Protein AF-A0A7Z9VIW7-F1 (afdb_monomer)

Foldseek 3Di:
DVLLVQLVVLLVVLVVLLVVLWDWDQAPVPRDTDRGPALCVCVVSVHPPSSVSSVVSNVSSVVSNVVSVVSNVVVCVVCVVVVVVVCVVVVVD

Radius of gyration: 19.93 Å; Cα contacts (8 Å, |Δi|>4): 106; chains: 1; bounding box: 44×16×55 Å

pLDDT: mean 86.41, std 6.39, range [56.91, 95.06]

Mean predicted aligned error: 7.25 Å

Sequence (93 aa):
MIGATLGISLIIFGLAFWNSATEDYTSHLNDKTYEITSCQQYMDLGSIADRDDCLQKRKSGGIFISLGIFALWGTIYTNKDYLTDIMERNNLL

Secondary structure (DSSP, 8-state):
-HHHHHHHHHHHHHHHHHHTT---EE-TTTS-EE---STTHHHHTT-HHHHHHHHHHHHHHHHHHHHHHHHHHHHHHHTHHHHHHHHHHTT--

Solvent-accessible surface area (backbone atoms only — not comparable to full-atom values): 4860 Å² total; per-residue (Å²): 112,70,45,47,56,52,10,52,51,29,29,54,53,9,49,52,36,39,58,71,32,47,57,78,42,69,29,90,84,73,76,47,74,42,85,42,88,50,48,66,55,31,53,83,56,71,33,64,67,62,19,51,51,16,50,49,31,33,52,52,9,50,50,31,30,51,53,9,51,52,35,33,50,51,41,49,63,78,40,41,68,64,52,48,58,50,31,54,77,65,70,75,107

Structure (mmCIF, N/CA/C/O backbone):
data_AF-A0A7Z9VIW7-F1
#
_entry.id   AF-A0A7Z9VIW7-F1
#
loop_
_atom_site.group_PDB
_atom_site.id
_atom_site.type_symbol
_atom_site.label_atom_id
_atom_site.label_alt_id
_atom_site.label_comp_id
_atom_site.label_asym_id
_atom_site.label_entity_id
_atom_site.label_seq_id
_atom_site.pdbx_PDB_ins_code
_atom_site.Cartn_x
_atom_site.Cartn_y
_atom_site.Cartn_z
_atom_site.occupancy
_atom_site.B_iso_or_equiv
_atom_site.auth_seq_id
_atom_site.auth_comp_id
_atom_site.auth_asym_id
_atom_site.auth_atom_id
_atom_site.pdbx_PDB_model_num
ATOM 1 N N . MET A 1 1 ? -17.695 -9.194 11.954 1.00 56.91 1 MET A N 1
ATOM 2 C CA . MET A 1 1 ? -16.558 -10.008 11.452 1.00 56.91 1 MET A CA 1
ATOM 3 C C . MET A 1 1 ? -16.288 -9.849 9.955 1.00 56.91 1 MET A C 1
ATOM 5 O O . MET A 1 1 ? -15.126 -9.714 9.605 1.00 56.91 1 MET A O 1
ATOM 9 N N . ILE A 1 2 ? -17.308 -9.798 9.083 1.00 71.94 2 ILE A N 1
ATOM 10 C CA . ILE A 1 2 ? -17.132 -9.715 7.613 1.00 71.94 2 ILE A CA 1
ATOM 11 C C . ILE A 1 2 ? -16.256 -8.523 7.172 1.00 71.94 2 ILE A C 1
ATOM 13 O O . ILE A 1 2 ? -15.383 -8.687 6.326 1.00 71.94 2 ILE A O 1
ATOM 17 N N . GLY A 1 3 ? -16.427 -7.344 7.783 1.00 75.88 3 GLY A N 1
ATOM 18 C CA . GLY A 1 3 ? -15.651 -6.149 7.425 1.00 75.88 3 GLY A CA 1
ATOM 19 C C . GLY A 1 3 ? -14.156 -6.226 7.766 1.00 75.88 3 GLY A C 1
ATOM 20 O O . 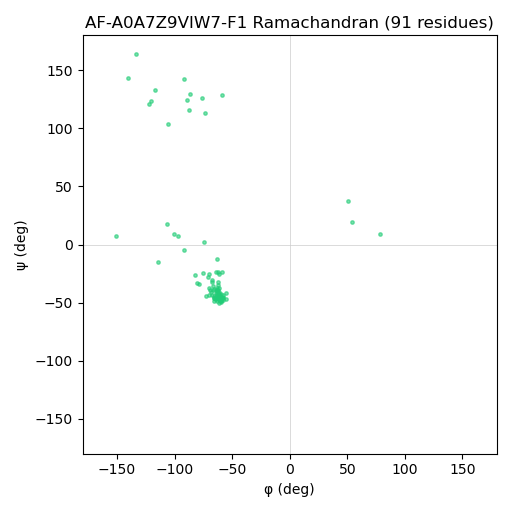GLY A 1 3 ? -13.333 -5.698 7.021 1.00 75.88 3 GLY A O 1
ATOM 21 N N . ALA A 1 4 ? -13.784 -6.954 8.825 1.00 82.56 4 ALA A N 1
ATOM 22 C CA . ALA A 1 4 ? -12.381 -7.140 9.192 1.00 82.56 4 ALA A CA 1
ATOM 23 C C . ALA A 1 4 ? -11.669 -8.088 8.222 1.00 82.56 4 ALA A C 1
ATOM 25 O O . ALA A 1 4 ? -10.579 -7.784 7.74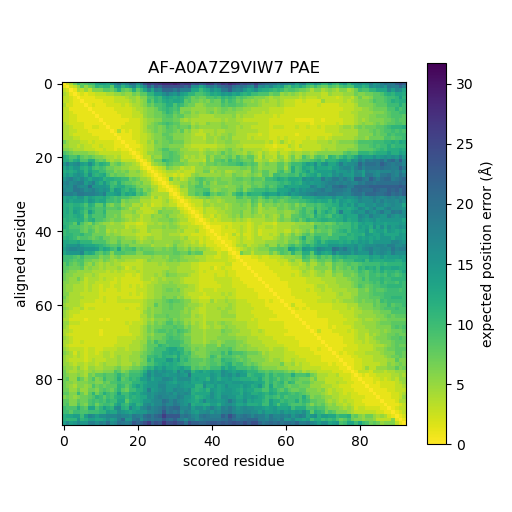4 1.00 82.56 4 ALA A O 1
ATOM 26 N N . THR A 1 5 ? -12.317 -9.204 7.876 1.00 87.75 5 THR A N 1
ATOM 27 C CA . THR A 1 5 ? -11.801 -10.143 6.874 1.00 87.75 5 THR A CA 1
ATOM 28 C C . THR A 1 5 ? -11.640 -9.459 5.519 1.00 87.75 5 THR A C 1
ATOM 30 O O . THR A 1 5 ? -10.567 -9.539 4.933 1.00 87.75 5 THR A O 1
ATOM 33 N N . LEU A 1 6 ? -12.656 -8.714 5.064 1.00 88.69 6 LEU A N 1
ATOM 34 C CA . LEU A 1 6 ? -12.594 -7.947 3.818 1.00 88.69 6 LEU A CA 1
ATOM 35 C C . LEU A 1 6 ? -11.433 -6.940 3.827 1.00 88.69 6 LEU A C 1
ATOM 37 O O . LEU A 1 6 ? -10.660 -6.884 2.874 1.00 88.69 6 LEU A O 1
ATOM 41 N N . GLY A 1 7 ? -11.292 -6.167 4.905 1.00 90.50 7 GLY A N 1
ATOM 42 C CA . GLY A 1 7 ? -10.235 -5.167 5.024 1.00 90.50 7 GLY A CA 1
ATOM 43 C C . GLY A 1 7 ? -8.830 -5.772 4.982 1.00 90.50 7 GLY A C 1
ATOM 44 O O . GLY A 1 7 ? -7.975 -5.282 4.247 1.00 90.50 7 GLY A O 1
ATOM 45 N N . ILE A 1 8 ? -8.608 -6.886 5.688 1.00 92.00 8 ILE A N 1
ATOM 46 C CA . ILE A 1 8 ? -7.333 -7.619 5.651 1.00 92.00 8 ILE A CA 1
ATOM 47 C C . ILE A 1 8 ? -7.069 -8.183 4.249 1.00 92.00 8 ILE A C 1
ATOM 49 O O . ILE A 1 8 ? -5.965 -8.025 3.730 1.00 92.00 8 ILE A O 1
ATOM 53 N N . SER A 1 9 ? -8.068 -8.793 3.603 1.00 92.75 9 SER A N 1
ATOM 54 C CA . SER A 1 9 ? -7.925 -9.327 2.243 1.00 92.75 9 SER A CA 1
ATOM 55 C C . SER A 1 9 ? -7.555 -8.243 1.228 1.00 92.75 9 SER A C 1
ATOM 57 O O . SER A 1 9 ? -6.672 -8.465 0.404 1.00 92.75 9 SER A O 1
ATOM 59 N N . LEU A 1 10 ? -8.176 -7.061 1.313 1.00 91.94 10 LEU A N 1
ATOM 60 C CA . LEU A 1 10 ? -7.860 -5.917 0.452 1.00 91.94 10 LEU A CA 1
ATOM 61 C C . LEU A 1 10 ? -6.427 -5.413 0.661 1.00 91.94 10 LEU A C 1
ATOM 63 O O . LEU A 1 10 ? -5.747 -5.100 -0.313 1.00 91.94 10 LEU A O 1
ATOM 67 N N . ILE A 1 11 ? -5.944 -5.385 1.907 1.00 94.06 11 ILE A N 1
ATOM 68 C CA . ILE A 1 11 ? -4.557 -5.002 2.208 1.00 94.06 11 ILE A CA 1
ATOM 69 C C . ILE A 1 11 ? -3.577 -6.023 1.634 1.00 94.06 11 ILE A C 1
ATOM 71 O O . ILE A 1 11 ? -2.633 -5.629 0.957 1.00 94.06 11 ILE A O 1
ATOM 75 N N . ILE A 1 12 ? -3.800 -7.322 1.862 1.00 93.25 12 ILE A N 1
ATOM 76 C CA . ILE A 1 12 ? -2.921 -8.382 1.342 1.00 93.25 12 ILE A CA 1
ATOM 77 C C . ILE A 1 12 ? -2.867 -8.325 -0.186 1.00 93.25 12 ILE A C 1
ATOM 79 O O . ILE A 1 12 ? -1.786 -8.357 -0.771 1.00 93.25 12 ILE A O 1
ATOM 83 N N . PHE A 1 13 ? -4.025 -8.187 -0.832 1.00 92.31 13 PHE A N 1
ATOM 84 C CA . PHE A 1 13 ? -4.103 -8.063 -2.282 1.00 92.31 13 PHE A CA 1
ATOM 85 C C . PHE A 1 13 ? -3.379 -6.805 -2.777 1.00 92.31 13 PHE A C 1
ATOM 87 O O . PHE A 1 13 ? -2.566 -6.878 -3.692 1.00 92.31 13 PHE A O 1
ATOM 94 N N . GLY A 1 14 ? -3.597 -5.658 -2.133 1.00 91.00 14 GLY A N 1
ATOM 95 C CA . GLY A 1 14 ? -2.916 -4.418 -2.491 1.00 91.00 14 GLY A CA 1
ATOM 96 C C . GLY A 1 14 ? -1.397 -4.476 -2.303 1.00 91.00 14 GLY A C 1
ATOM 97 O O . GLY A 1 14 ? -0.665 -3.964 -3.148 1.00 91.00 14 GLY A O 1
ATOM 98 N N . LEU A 1 15 ? -0.912 -5.153 -1.258 1.00 91.62 15 LEU A N 1
ATOM 99 C CA . LEU A 1 15 ? 0.517 -5.389 -1.032 1.00 91.62 15 LEU A CA 1
ATOM 100 C C . LEU A 1 15 ? 1.134 -6.284 -2.108 1.00 91.62 15 LEU A C 1
ATOM 102 O O . LEU A 1 15 ? 2.251 -6.012 -2.539 1.00 91.62 15 LEU A O 1
ATOM 106 N N . ALA A 1 16 ? 0.416 -7.309 -2.575 1.00 90.38 16 ALA A N 1
ATOM 107 C CA . ALA A 1 16 ? 0.891 -8.154 -3.668 1.00 90.38 16 ALA A CA 1
ATOM 108 C C . ALA A 1 16 ? 1.141 -7.328 -4.941 1.00 90.38 16 ALA A C 1
ATOM 110 O O . ALA A 1 16 ? 2.229 -7.402 -5.503 1.00 90.38 16 ALA A O 1
ATOM 111 N N . PHE A 1 17 ? 0.190 -6.468 -5.326 1.00 86.81 17 PHE A N 1
ATOM 112 C CA . PHE A 1 17 ? 0.338 -5.558 -6.473 1.00 86.81 17 PHE A CA 1
ATOM 113 C C . PHE A 1 17 ? 1.407 -4.480 -6.264 1.00 86.81 17 PHE A C 1
ATOM 115 O O . PHE A 1 17 ? 2.084 -4.078 -7.208 1.00 86.81 17 PHE A O 1
ATOM 122 N N . TRP A 1 18 ? 1.551 -3.980 -5.035 1.00 88.69 18 TRP A N 1
ATOM 123 C CA . TRP A 1 18 ? 2.559 -2.972 -4.711 1.00 88.69 18 TRP A CA 1
ATOM 124 C C . TRP A 1 18 ? 3.979 -3.535 -4.796 1.00 88.69 18 TRP A C 1
ATOM 126 O O . TRP A 1 18 ? 4.874 -2.864 -5.312 1.00 88.69 18 TRP A O 1
ATOM 136 N N . ASN A 1 19 ? 4.177 -4.762 -4.308 1.00 86.88 19 ASN A N 1
ATOM 137 C CA . ASN A 1 19 ? 5.476 -5.428 -4.288 1.00 86.88 19 ASN A CA 1
ATOM 138 C C . ASN A 1 19 ? 5.850 -6.012 -5.653 1.00 86.88 19 ASN A C 1
ATOM 140 O O . ASN A 1 19 ? 7.014 -5.954 -6.022 1.00 86.88 19 ASN A O 1
ATOM 144 N N . SER A 1 20 ? 4.879 -6.490 -6.438 1.00 84.12 20 SER A N 1
ATOM 145 C CA . SER A 1 20 ? 5.116 -6.960 -7.812 1.00 84.12 20 SER A CA 1
ATOM 146 C C . SER A 1 20 ? 5.340 -5.824 -8.820 1.00 84.12 20 SER A C 1
ATOM 148 O O . SER A 1 20 ? 5.399 -6.057 -10.024 1.00 84.12 20 SER A O 1
ATOM 150 N N . ALA A 1 21 ? 5.353 -4.565 -8.375 1.00 79.50 21 ALA A N 1
ATOM 151 C CA . ALA A 1 21 ? 5.591 -3.426 -9.256 1.00 79.50 21 ALA A CA 1
ATOM 152 C C . ALA A 1 21 ? 7.070 -3.289 -9.645 1.00 79.50 21 ALA A C 1
ATOM 154 O O . ALA A 1 21 ? 7.388 -2.685 -10.666 1.00 79.50 21 ALA A O 1
ATOM 155 N N . THR A 1 22 ? 7.971 -3.820 -8.825 1.00 79.38 22 THR A N 1
ATOM 156 C CA . THR A 1 22 ? 9.416 -3.735 -9.018 1.00 79.38 22 THR A CA 1
ATOM 157 C C . THR A 1 22 ? 9.988 -5.142 -9.091 1.00 79.38 22 THR A C 1
ATOM 159 O O . THR A 1 22 ? 9.822 -5.911 -8.148 1.00 79.38 22 THR A O 1
ATOM 162 N N . GLU A 1 23 ? 10.631 -5.468 -10.207 1.00 76.12 23 GLU A N 1
ATOM 163 C CA . GLU A 1 23 ? 11.228 -6.776 -10.489 1.00 76.12 23 GLU A CA 1
ATOM 164 C C . GLU A 1 23 ? 12.644 -6.570 -11.046 1.00 76.12 23 GLU A C 1
ATOM 166 O O . GLU A 1 23 ? 13.000 -5.460 -11.455 1.00 76.12 23 GLU A O 1
ATOM 171 N N . ASP A 1 24 ? 13.461 -7.623 -11.046 1.00 79.62 24 ASP A N 1
ATOM 172 C CA . ASP A 1 24 ? 14.785 -7.582 -11.669 1.00 79.62 24 ASP A CA 1
ATOM 173 C C . ASP A 1 24 ? 14.659 -7.232 -13.156 1.00 79.62 24 ASP A C 1
ATOM 175 O O . ASP A 1 24 ? 13.909 -7.864 -13.900 1.00 79.62 24 ASP A O 1
ATOM 179 N N . TYR A 1 25 ? 15.421 -6.233 -13.602 1.00 76.38 25 TYR A N 1
ATOM 180 C CA . TYR A 1 25 ? 15.353 -5.730 -14.970 1.00 76.38 25 TYR A CA 1
ATOM 181 C C . TYR A 1 25 ? 16.701 -5.867 -15.673 1.00 76.38 25 TYR A C 1
ATOM 183 O O . TYR A 1 25 ? 17.717 -5.330 -15.224 1.00 76.38 25 TYR A O 1
ATOM 191 N N . THR A 1 26 ? 16.712 -6.565 -16.808 1.00 79.31 26 THR A N 1
ATOM 192 C CA . THR A 1 26 ? 17.882 -6.645 -17.689 1.00 79.31 26 THR A CA 1
ATOM 193 C C . THR A 1 26 ? 17.863 -5.479 -18.667 1.00 79.31 26 THR A C 1
ATOM 195 O O . THR A 1 26 ? 16.974 -5.362 -19.505 1.00 79.31 26 THR A O 1
ATOM 198 N N . SER A 1 27 ? 18.860 -4.603 -18.565 1.00 75.81 27 SER A N 1
ATOM 199 C CA . SER A 1 27 ? 18.922 -3.405 -19.395 1.00 75.81 27 SER A CA 1
ATOM 200 C C . SER A 1 27 ? 19.360 -3.711 -20.820 1.00 75.81 27 SER A C 1
ATOM 202 O O . SER A 1 27 ? 20.461 -4.204 -21.042 1.00 75.81 27 SER A O 1
ATOM 204 N N . HIS A 1 28 ? 18.561 -3.284 -21.798 1.00 75.06 28 HIS A N 1
ATOM 205 C CA . HIS A 1 28 ? 18.926 -3.324 -23.218 1.00 75.06 28 HIS A CA 1
ATOM 206 C C . HIS A 1 28 ? 20.136 -2.443 -23.578 1.00 75.06 28 HIS A C 1
ATOM 208 O O . HIS A 1 28 ? 20.667 -2.548 -24.680 1.00 75.06 28 HIS A O 1
ATOM 214 N N . LEU A 1 29 ? 20.566 -1.550 -22.679 1.00 74.69 29 LEU A N 1
ATOM 215 C CA . LEU A 1 29 ? 21.698 -0.651 -22.917 1.00 74.69 29 LEU A CA 1
ATOM 216 C C . LE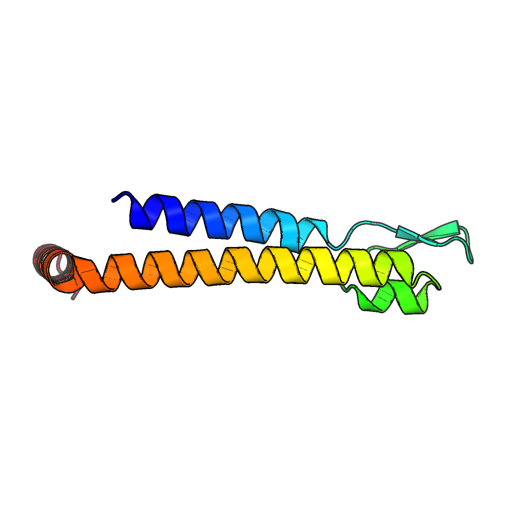U A 1 29 ? 23.052 -1.321 -22.659 1.00 74.69 29 LEU A C 1
ATOM 218 O O . LEU A 1 29 ? 24.063 -0.866 -23.192 1.00 74.69 29 LEU A O 1
ATOM 222 N N . ASN A 1 30 ? 23.105 -2.345 -21.801 1.00 80.56 30 ASN A N 1
ATOM 223 C CA . ASN A 1 30 ? 24.369 -2.965 -21.396 1.00 80.56 30 ASN A CA 1
ATOM 224 C C . ASN A 1 30 ? 24.285 -4.455 -21.018 1.00 80.56 30 ASN A C 1
ATOM 226 O O . ASN A 1 30 ? 25.273 -4.984 -20.506 1.00 80.56 30 ASN A O 1
ATOM 230 N N . ASP A 1 31 ? 23.132 -5.097 -21.224 1.00 79.12 31 ASP A N 1
ATOM 231 C CA . ASP A 1 31 ? 22.830 -6.498 -20.899 1.00 79.12 31 ASP A CA 1
ATOM 232 C C . ASP A 1 31 ? 23.093 -6.895 -19.434 1.00 79.12 31 ASP A C 1
ATOM 234 O O . ASP A 1 31 ? 23.217 -8.076 -19.103 1.00 79.12 31 ASP A O 1
ATOM 238 N N . LYS A 1 32 ? 23.168 -5.920 -18.518 1.00 83.31 32 LYS A N 1
ATOM 239 C CA . LYS A 1 32 ? 23.281 -6.177 -17.078 1.00 83.31 32 LYS A CA 1
ATOM 240 C C . LYS A 1 32 ? 21.902 -6.223 -16.436 1.00 83.31 32 LYS A C 1
ATOM 242 O O . LYS A 1 32 ? 21.022 -5.427 -16.765 1.00 83.31 32 LYS A O 1
ATOM 247 N N . THR A 1 33 ? 21.753 -7.127 -15.475 1.00 83.50 33 THR A N 1
ATOM 248 C CA . THR A 1 33 ? 20.570 -7.213 -14.616 1.00 83.50 33 THR A CA 1
ATOM 249 C C . THR A 1 33 ? 20.727 -6.283 -13.421 1.00 83.50 33 THR A C 1
ATOM 251 O O . THR A 1 33 ? 21.756 -6.301 -12.742 1.00 83.50 33 THR A O 1
ATOM 254 N N . TYR A 1 34 ? 19.705 -5.469 -13.182 1.00 81.31 34 TYR A N 1
ATOM 255 C CA . TYR A 1 34 ? 19.612 -4.535 -12.070 1.00 81.31 34 TYR A CA 1
ATOM 256 C C . TYR A 1 34 ? 18.443 -4.920 -11.172 1.00 81.31 34 TYR A C 1
ATOM 258 O O . TYR A 1 34 ? 17.335 -5.133 -11.663 1.00 81.31 34 TYR A O 1
ATOM 266 N N . GLU A 1 35 ? 18.682 -4.943 -9.863 1.00 84.50 35 GLU A N 1
ATOM 267 C CA . GLU A 1 35 ? 17.610 -5.028 -8.876 1.00 84.50 35 GLU A CA 1
ATOM 268 C C . GLU A 1 35 ? 16.898 -3.671 -8.817 1.00 84.50 35 GLU A C 1
ATOM 270 O O . GLU A 1 35 ? 17.478 -2.644 -8.432 1.00 84.50 35 GLU A O 1
ATOM 275 N N . ILE A 1 36 ? 15.640 -3.648 -9.250 1.00 84.00 36 ILE A N 1
ATOM 276 C CA . ILE A 1 36 ? 14.828 -2.438 -9.238 1.00 84.00 36 ILE A CA 1
ATOM 277 C C . ILE A 1 36 ? 14.104 -2.354 -7.901 1.00 84.00 36 ILE A C 1
ATOM 279 O O . ILE A 1 36 ? 13.359 -3.245 -7.518 1.00 84.00 36 ILE A O 1
ATOM 283 N N . THR A 1 37 ? 14.291 -1.245 -7.191 1.00 82.62 37 THR A N 1
ATOM 284 C CA . THR A 1 37 ? 13.626 -0.962 -5.905 1.00 82.62 37 THR A CA 1
ATOM 285 C C . THR A 1 37 ? 12.664 0.227 -6.009 1.00 82.62 37 THR A C 1
ATOM 287 O O . THR A 1 37 ? 11.777 0.433 -5.168 1.00 82.62 37 THR A O 1
ATOM 290 N N . SER A 1 38 ? 12.783 1.012 -7.084 1.00 83.62 38 SER A N 1
ATOM 291 C CA . SER A 1 38 ? 11.912 2.144 -7.379 1.00 83.62 38 SER A CA 1
ATOM 292 C C . SER A 1 38 ? 11.579 2.239 -8.866 1.00 83.62 38 SER A C 1
ATOM 294 O O . SER A 1 38 ? 12.436 2.039 -9.721 1.00 83.62 38 SER A O 1
ATOM 296 N N . CYS A 1 39 ? 10.343 2.642 -9.180 1.00 85.62 39 CYS A N 1
ATOM 297 C CA . CYS A 1 39 ? 9.904 2.803 -10.570 1.00 85.62 39 CYS A CA 1
ATOM 298 C C . CYS A 1 39 ? 10.751 3.812 -11.360 1.00 85.62 39 CYS A C 1
ATOM 300 O O . CYS A 1 39 ? 10.787 3.762 -12.581 1.00 85.62 39 CYS A O 1
ATOM 302 N N . GLN A 1 40 ? 11.420 4.752 -10.686 1.00 86.50 40 GLN A N 1
ATOM 303 C CA . GLN A 1 40 ? 12.215 5.775 -11.356 1.00 86.50 40 GLN A CA 1
ATOM 304 C C . GLN A 1 40 ? 13.497 5.214 -11.980 1.00 86.50 40 GLN A C 1
ATOM 306 O O . GLN A 1 40 ? 13.919 5.724 -13.014 1.00 86.50 40 GLN A O 1
ATOM 311 N N . GLN A 1 41 ? 14.045 4.125 -11.428 1.00 84.25 41 GLN A N 1
ATOM 312 C CA . GLN A 1 41 ? 15.238 3.465 -11.970 1.00 84.25 41 GLN A CA 1
ATOM 313 C C . GLN A 1 41 ? 15.022 2.933 -13.393 1.00 84.25 41 GLN A C 1
ATOM 315 O O . GLN A 1 41 ? 15.977 2.861 -14.159 1.00 84.25 41 GLN A O 1
ATOM 320 N N . TYR A 1 42 ? 13.782 2.638 -13.797 1.00 83.62 42 TYR A N 1
ATOM 321 C CA . TYR A 1 42 ? 13.486 2.282 -15.187 1.00 83.62 42 TYR A CA 1
ATOM 322 C C . TYR A 1 42 ? 13.801 3.428 -16.166 1.00 83.62 42 TYR A C 1
ATOM 324 O O . TYR A 1 42 ? 14.266 3.160 -17.272 1.00 83.62 42 TYR A O 1
ATOM 332 N N . MET A 1 43 ? 13.659 4.702 -15.762 1.00 83.19 43 MET A N 1
ATOM 333 C CA . MET A 1 43 ? 14.063 5.836 -16.612 1.00 83.19 43 MET A CA 1
ATOM 334 C C . MET A 1 43 ? 15.576 5.939 -16.766 1.00 83.19 43 MET A C 1
ATOM 336 O O . MET A 1 43 ? 16.051 6.218 -17.864 1.00 83.19 43 MET A O 1
ATOM 340 N N . ASP A 1 44 ? 16.324 5.684 -15.691 1.00 83.00 44 ASP A N 1
ATOM 341 C CA . ASP A 1 44 ? 17.791 5.681 -15.726 1.00 83.00 44 ASP A CA 1
ATOM 342 C C . ASP A 1 44 ? 18.325 4.564 -16.642 1.00 83.00 44 ASP A C 1
ATOM 344 O O . ASP A 1 44 ? 19.421 4.663 -17.191 1.00 83.00 44 ASP A O 1
ATOM 348 N N . LEU A 1 45 ? 17.518 3.519 -16.853 1.00 83.50 45 LEU A N 1
ATOM 349 C CA . LEU A 1 45 ? 17.793 2.384 -17.733 1.00 83.50 45 LEU A CA 1
ATOM 350 C C . LEU A 1 45 ? 17.142 2.522 -19.121 1.00 83.50 45 LEU A C 1
ATOM 352 O O . LEU A 1 45 ? 17.199 1.589 -19.921 1.00 83.50 45 LEU A O 1
ATOM 356 N N . GLY A 1 46 ? 16.549 3.681 -19.426 1.00 80.06 46 GLY A N 1
ATOM 357 C CA . GLY A 1 46 ? 15.986 4.004 -20.738 1.00 80.06 46 GLY A CA 1
ATOM 358 C C . GLY A 1 46 ? 14.612 3.396 -21.038 1.00 80.06 46 GLY A C 1
ATOM 359 O O . GLY A 1 46 ? 14.154 3.507 -22.174 1.00 80.06 46 GLY A O 1
ATOM 360 N N . SER A 1 47 ? 13.935 2.789 -20.057 1.00 82.69 47 SER A N 1
ATOM 361 C CA . SER A 1 47 ? 12.591 2.226 -20.231 1.00 82.69 47 SER A CA 1
ATOM 362 C C . SER A 1 47 ? 11.508 3.085 -19.579 1.00 82.69 47 SER A C 1
ATOM 364 O O . SER A 1 47 ? 11.296 3.083 -18.367 1.00 82.69 47 SER A O 1
ATOM 366 N N . ILE A 1 48 ? 10.778 3.830 -20.411 1.00 85.56 48 ILE A N 1
ATOM 367 C CA . ILE A 1 48 ? 9.626 4.636 -19.974 1.00 85.56 48 ILE A CA 1
ATOM 368 C C . ILE A 1 48 ? 8.373 3.760 -19.815 1.00 85.56 48 ILE A C 1
ATOM 370 O O . ILE A 1 48 ? 7.568 4.001 -18.919 1.00 85.56 48 ILE A O 1
ATOM 374 N N . ALA A 1 49 ? 8.222 2.722 -20.641 1.00 85.62 49 ALA A N 1
ATOM 375 C CA . ALA A 1 49 ? 7.066 1.830 -20.583 1.00 85.62 49 ALA A CA 1
ATOM 376 C C . ALA A 1 49 ? 7.027 1.029 -19.270 1.00 85.62 49 ALA A C 1
ATOM 378 O O . ALA A 1 49 ? 5.996 1.016 -18.599 1.00 85.62 49 ALA A O 1
ATOM 379 N N . ASP A 1 50 ? 8.159 0.451 -18.852 1.00 85.00 50 ASP A N 1
ATOM 380 C CA . ASP A 1 50 ? 8.242 -0.311 -17.593 1.00 85.00 50 ASP A CA 1
ATOM 381 C C . ASP A 1 50 ? 8.080 0.596 -16.367 1.00 85.00 50 ASP A C 1
ATOM 383 O O . ASP A 1 50 ? 7.485 0.218 -15.356 1.00 85.00 50 ASP A O 1
ATOM 387 N N . ARG A 1 51 ? 8.547 1.846 -16.472 1.00 87.50 51 ARG A N 1
ATOM 388 C CA . ARG A 1 51 ? 8.326 2.874 -15.452 1.00 87.50 51 ARG A CA 1
ATOM 389 C C . ARG A 1 51 ? 6.834 3.143 -15.248 1.00 87.50 51 ARG A C 1
ATOM 391 O O . ARG A 1 51 ? 6.378 3.201 -14.103 1.00 87.50 51 ARG A O 1
ATOM 398 N N . ASP A 1 52 ? 6.087 3.335 -16.330 1.00 89.56 52 ASP A N 1
ATOM 399 C CA . ASP A 1 52 ? 4.659 3.639 -16.258 1.00 89.56 52 ASP A CA 1
ATOM 400 C C . ASP A 1 52 ? 3.841 2.422 -15.790 1.00 89.56 52 ASP A C 1
ATOM 402 O O . ASP A 1 52 ? 2.949 2.590 -14.953 1.00 89.56 52 ASP A O 1
ATOM 406 N N . ASP A 1 53 ? 4.199 1.203 -16.210 1.00 89.25 53 ASP A N 1
ATOM 407 C CA . ASP A 1 53 ? 3.611 -0.042 -15.687 1.00 89.25 53 ASP A CA 1
ATOM 408 C C . ASP A 1 53 ? 3.858 -0.200 -14.174 1.00 89.25 53 ASP A C 1
ATOM 410 O O . ASP A 1 53 ? 2.921 -0.421 -13.400 1.00 89.25 53 ASP A O 1
ATOM 414 N N . CYS A 1 54 ? 5.094 0.031 -13.715 1.00 89.06 54 CYS A N 1
ATOM 415 C CA . CYS A 1 54 ? 5.440 0.026 -12.291 1.00 89.06 54 CYS A CA 1
ATOM 416 C C . CYS A 1 54 ? 4.611 1.047 -11.497 1.00 89.06 54 CYS A C 1
ATOM 418 O O . CYS A 1 54 ? 4.051 0.733 -10.439 1.00 89.06 54 CYS A O 1
ATOM 420 N N . LEU A 1 55 ? 4.483 2.277 -12.009 1.00 91.50 55 LEU A N 1
ATOM 421 C CA . LEU A 1 55 ? 3.672 3.318 -11.376 1.00 91.50 55 LEU A CA 1
ATOM 422 C C . LEU A 1 55 ? 2.190 2.938 -11.333 1.00 91.50 55 LEU A C 1
ATOM 424 O O . LEU A 1 55 ? 1.528 3.187 -10.322 1.00 91.50 55 LEU A O 1
ATOM 428 N N . GLN A 1 56 ? 1.664 2.319 -12.390 1.00 91.62 56 GLN A N 1
ATOM 429 C CA . GLN A 1 56 ? 0.282 1.856 -12.445 1.00 91.62 56 GLN A CA 1
ATOM 430 C C . GLN A 1 56 ? 0.019 0.738 -11.429 1.00 91.62 56 GLN A C 1
ATOM 432 O O . GLN A 1 56 ? -0.960 0.816 -10.678 1.00 91.62 56 GLN A O 1
ATOM 437 N N . LYS A 1 57 ? 0.909 -0.257 -11.342 1.00 89.50 57 LYS A N 1
ATOM 438 C CA . LYS A 1 57 ? 0.835 -1.335 -10.346 1.00 89.50 57 LYS A CA 1
ATOM 439 C C . LYS A 1 57 ? 0.887 -0.780 -8.926 1.00 89.50 57 LYS A C 1
ATOM 441 O O . LYS A 1 57 ? -0.042 -1.036 -8.158 1.00 89.50 57 LYS A O 1
ATOM 446 N N . ARG A 1 58 ? 1.852 0.093 -8.599 1.00 90.38 58 ARG A N 1
ATOM 447 C CA . ARG A 1 58 ? 1.885 0.774 -7.289 1.00 90.38 58 ARG A CA 1
ATOM 448 C C . ARG A 1 58 ? 0.613 1.568 -7.019 1.00 90.38 58 ARG A C 1
ATOM 450 O O . ARG A 1 58 ? 0.038 1.450 -5.943 1.00 90.38 58 ARG A O 1
ATOM 457 N N . LYS A 1 59 ? 0.114 2.335 -7.989 1.00 92.75 59 LYS A N 1
ATOM 458 C CA . LYS A 1 59 ? -1.128 3.101 -7.819 1.00 92.75 59 LYS A CA 1
ATOM 459 C C . LYS A 1 59 ? -2.314 2.189 -7.497 1.00 92.75 59 LYS A C 1
ATOM 461 O O . LYS A 1 59 ? -3.051 2.478 -6.558 1.00 92.75 59 LYS A O 1
ATOM 466 N N . SER A 1 60 ? -2.479 1.086 -8.227 1.00 91.62 60 SER A N 1
ATOM 467 C CA . SER A 1 60 ? -3.541 0.110 -7.954 1.00 91.62 60 SER A CA 1
ATOM 468 C C . SER A 1 60 ? -3.386 -0.553 -6.582 1.00 91.62 60 SER A C 1
ATOM 470 O O . SER A 1 60 ? -4.344 -0.571 -5.811 1.00 91.62 60 SER A O 1
ATOM 472 N N . GLY A 1 61 ? -2.176 -0.998 -6.225 1.00 91.38 61 GLY A N 1
ATOM 473 C CA . GLY A 1 61 ? -1.882 -1.576 -4.914 1.00 91.38 61 GLY A CA 1
ATOM 474 C C . GLY A 1 61 ? -2.195 -0.604 -3.776 1.00 91.38 61 GLY A C 1
ATOM 475 O O . GLY A 1 61 ? -2.866 -0.967 -2.812 1.00 91.38 61 GLY A O 1
ATOM 476 N N . GLY A 1 62 ? -1.812 0.666 -3.934 1.00 92.06 62 GLY A N 1
ATOM 477 C CA . GLY A 1 62 ? -2.103 1.731 -2.976 1.00 92.06 62 GLY A CA 1
ATOM 478 C C . GLY A 1 62 ? -3.601 1.983 -2.801 1.00 92.06 62 GLY A C 1
ATOM 479 O O . GLY A 1 62 ? -4.060 2.167 -1.674 1.00 92.06 62 GLY A O 1
ATOM 480 N N . ILE A 1 63 ? -4.383 1.921 -3.886 1.00 95.06 63 ILE A N 1
ATOM 481 C CA . ILE A 1 63 ? -5.849 2.020 -3.820 1.00 95.06 63 ILE A CA 1
ATOM 482 C C . ILE A 1 63 ? -6.418 0.871 -2.980 1.00 95.06 63 ILE A C 1
ATOM 484 O O . ILE A 1 63 ? -7.163 1.130 -2.036 1.00 95.06 63 ILE A O 1
ATOM 488 N N . PHE A 1 64 ? -6.037 -0.378 -3.255 1.00 93.25 64 PHE A N 1
ATOM 489 C CA . PHE A 1 64 ? -6.519 -1.532 -2.486 1.00 93.25 64 PHE A CA 1
ATOM 490 C C . PHE A 1 64 ? -6.127 -1.470 -1.006 1.00 93.25 64 PHE A C 1
ATOM 492 O O . PHE A 1 64 ? -6.977 -1.698 -0.145 1.00 93.25 64 PHE A O 1
ATOM 499 N N . ILE A 1 65 ? -4.884 -1.082 -0.699 1.00 94.75 65 ILE A N 1
ATOM 500 C CA . ILE A 1 65 ? -4.426 -0.880 0.683 1.00 94.75 65 ILE A CA 1
ATOM 501 C C . ILE A 1 65 ? -5.283 0.188 1.370 1.00 94.75 65 ILE A C 1
ATOM 503 O O . ILE A 1 65 ? -5.786 -0.045 2.468 1.00 94.75 65 ILE A O 1
ATOM 507 N N . SER A 1 66 ? -5.500 1.334 0.717 1.00 93.81 66 SER A N 1
ATOM 508 C CA . SER A 1 66 ? -6.305 2.418 1.286 1.00 93.81 66 SER A CA 1
ATOM 509 C C . SER A 1 66 ? -7.747 1.980 1.566 1.00 93.81 66 SER A C 1
ATOM 511 O O . SER A 1 66 ? -8.243 2.190 2.671 1.00 93.81 66 SER A O 1
ATOM 513 N N . LEU A 1 67 ? -8.394 1.285 0.623 1.00 94.31 67 LEU A N 1
ATOM 514 C CA . LEU A 1 67 ? -9.743 0.743 0.798 1.00 94.31 67 LEU A CA 1
ATOM 515 C C . LEU A 1 67 ? -9.804 -0.269 1.945 1.00 94.31 67 LEU A C 1
ATOM 517 O O . LEU A 1 67 ? -10.747 -0.244 2.733 1.00 94.31 67 LEU A O 1
ATOM 521 N N . GLY A 1 68 ? -8.791 -1.128 2.070 1.00 92.69 68 GLY A N 1
ATOM 522 C CA . GLY A 1 68 ? -8.702 -2.092 3.160 1.00 92.69 68 GLY A CA 1
ATOM 523 C C . GLY A 1 68 ? -8.557 -1.429 4.533 1.00 92.69 68 GLY A C 1
ATOM 524 O O . GLY A 1 68 ? -9.254 -1.815 5.472 1.00 92.69 68 GLY A O 1
ATOM 525 N N . ILE A 1 69 ? -7.738 -0.376 4.639 1.00 94.19 69 ILE A N 1
ATOM 526 C CA . ILE A 1 69 ? -7.609 0.434 5.862 1.00 94.19 69 ILE A CA 1
ATOM 527 C C . ILE A 1 69 ? -8.945 1.097 6.213 1.00 94.19 69 ILE A C 1
ATOM 529 O O . ILE A 1 69 ? -9.381 1.014 7.361 1.00 94.19 69 ILE A O 1
ATOM 533 N N . PHE A 1 70 ? -9.631 1.709 5.243 1.00 94.44 70 PHE A N 1
ATOM 534 C CA . PHE A 1 70 ? -10.938 2.328 5.484 1.00 94.44 70 PHE A CA 1
ATOM 535 C C . PHE A 1 70 ? -12.000 1.306 5.901 1.00 94.44 70 PHE A C 1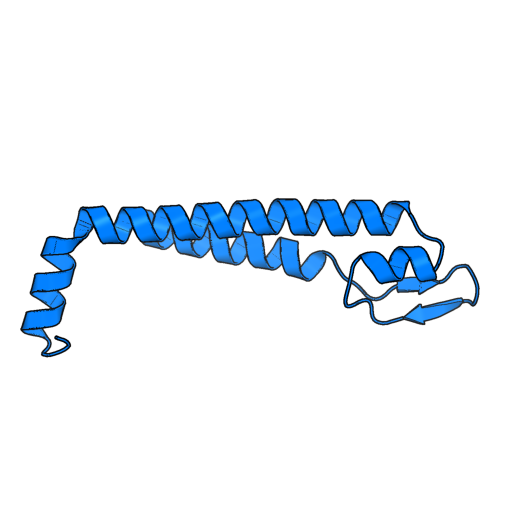
ATOM 537 O O . PHE A 1 70 ? -12.782 1.577 6.812 1.00 94.44 70 PHE A O 1
ATOM 544 N N . ALA A 1 71 ? -12.008 0.117 5.296 1.00 92.69 71 ALA A N 1
ATOM 545 C CA . ALA A 1 71 ? -12.910 -0.965 5.682 1.00 92.69 71 ALA A CA 1
ATOM 546 C C . ALA A 1 71 ? -12.646 -1.448 7.119 1.00 92.69 71 ALA A C 1
ATOM 548 O O . ALA A 1 71 ? -13.593 -1.645 7.888 1.00 92.69 71 ALA A O 1
ATOM 549 N N . LEU A 1 72 ? -11.374 -1.588 7.513 1.00 90.88 72 LEU A N 1
ATOM 550 C CA . LEU A 1 72 ? -10.999 -1.925 8.889 1.00 90.88 72 LEU A CA 1
ATOM 551 C C . LEU A 1 72 ? -11.425 -0.839 9.867 1.00 90.88 72 LEU A C 1
ATOM 553 O O . LEU A 1 72 ? -12.071 -1.138 10.869 1.00 90.88 72 LEU A O 1
ATOM 557 N N . TRP A 1 73 ? -11.117 0.416 9.554 1.00 91.88 73 TRP A 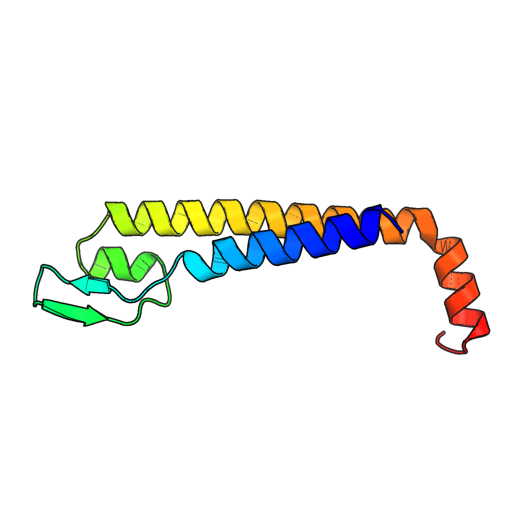N 1
ATOM 558 C CA . TRP A 1 73 ? -11.465 1.545 10.403 1.00 91.88 73 TRP A CA 1
ATOM 559 C C . TRP A 1 73 ? -12.981 1.669 10.584 1.00 91.88 73 TRP A C 1
ATOM 561 O O . TRP A 1 73 ? -13.457 1.775 11.711 1.00 91.88 73 TRP A O 1
ATOM 571 N N . GLY A 1 74 ? -13.757 1.541 9.503 1.00 90.44 74 GLY A N 1
ATOM 572 C CA . GLY A 1 74 ? -15.220 1.518 9.564 1.00 90.44 74 GLY A CA 1
ATOM 573 C C . GLY A 1 74 ? -15.761 0.339 10.379 1.00 90.44 74 GLY A C 1
ATOM 574 O O . GLY A 1 74 ? -16.715 0.492 11.144 1.00 90.44 74 GLY A O 1
ATOM 575 N N . THR A 1 75 ? -15.122 -0.829 10.287 1.00 88.38 75 THR A N 1
ATOM 576 C CA . THR A 1 75 ? -15.489 -2.000 11.099 1.00 88.38 75 THR A CA 1
ATOM 577 C C . THR A 1 75 ? -15.230 -1.754 12.586 1.00 88.38 75 THR A C 1
ATOM 579 O O . THR A 1 75 ? -16.092 -2.059 13.407 1.00 88.38 75 THR A O 1
ATOM 582 N N . ILE A 1 76 ? -14.079 -1.176 12.940 1.00 88.31 76 ILE A N 1
ATOM 583 C CA . ILE A 1 76 ? -13.749 -0.820 14.328 1.00 88.31 76 ILE A CA 1
ATOM 584 C C . ILE A 1 76 ? -14.731 0.228 14.847 1.00 88.31 76 ILE A C 1
ATOM 586 O O . ILE A 1 76 ? -15.287 0.060 15.926 1.00 88.31 76 ILE A O 1
ATOM 590 N N . TYR A 1 77 ? -14.992 1.275 14.065 1.00 88.44 77 TYR A N 1
ATOM 591 C CA . TYR A 1 77 ? -15.876 2.369 14.456 1.00 88.44 77 TYR A CA 1
ATOM 592 C C . 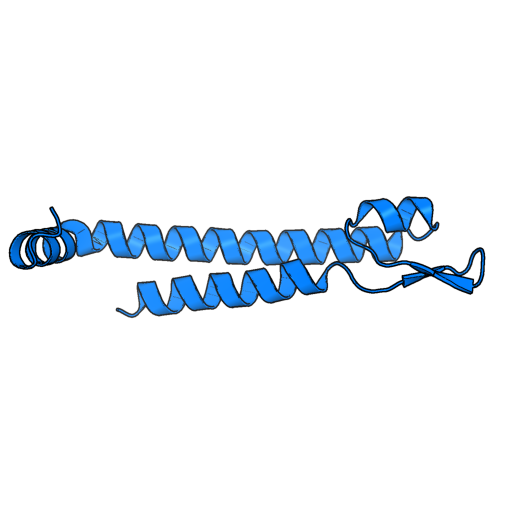TYR A 1 77 ? -17.308 1.892 14.730 1.00 88.44 77 TYR A C 1
ATOM 594 O O . TYR A 1 77 ? -17.893 2.234 15.752 1.00 88.44 77 TYR A O 1
ATOM 602 N N . THR A 1 78 ? -17.858 1.050 13.853 1.00 88.50 78 THR A N 1
ATOM 603 C CA . THR A 1 78 ? -19.220 0.506 14.011 1.00 88.50 78 THR A CA 1
ATOM 604 C C . THR A 1 78 ? -19.351 -0.496 15.156 1.00 88.50 78 THR A C 1
ATOM 606 O O . THR A 1 78 ? -20.438 -0.654 15.697 1.00 88.50 78 THR A O 1
ATOM 609 N N . ASN A 1 79 ? -18.260 -1.163 15.544 1.00 86.75 79 ASN A N 1
ATOM 610 C CA . ASN A 1 79 ? -18.240 -2.134 16.644 1.00 86.75 79 ASN A CA 1
ATOM 611 C C . ASN A 1 79 ? -17.537 -1.579 17.893 1.00 86.75 79 ASN A C 1
ATOM 613 O O . ASN A 1 79 ? -17.130 -2.353 18.759 1.00 86.75 79 ASN A O 1
ATOM 617 N N . LYS A 1 80 ? -17.371 -0.254 17.988 1.00 86.75 80 LYS A N 1
ATOM 618 C CA . LYS A 1 80 ? -16.554 0.403 19.014 1.00 86.75 80 LYS A CA 1
ATOM 619 C C . LYS A 1 80 ? -16.965 0.010 20.431 1.00 86.75 80 LYS A C 1
ATOM 621 O O . LYS A 1 80 ? -16.097 -0.327 21.231 1.00 86.75 80 LYS A O 1
ATOM 626 N N . ASP A 1 81 ? -18.261 0.022 20.727 1.00 88.31 81 ASP A N 1
ATOM 627 C CA . ASP A 1 81 ? -18.765 -0.251 22.078 1.00 88.31 81 ASP A CA 1
ATOM 628 C C . ASP A 1 81 ? -18.512 -1.708 22.478 1.00 88.31 81 ASP A C 1
ATOM 630 O O . ASP A 1 81 ? -17.996 -1.982 23.557 1.00 88.31 81 ASP A O 1
ATOM 634 N N . TYR A 1 82 ? -18.760 -2.643 21.555 1.00 84.56 82 TYR A N 1
ATOM 635 C CA . TYR A 1 82 ? -18.466 -4.064 21.749 1.00 84.56 82 TYR A CA 1
ATOM 636 C C . TYR A 1 82 ? -16.968 -4.328 21.965 1.00 84.56 82 TYR A C 1
ATOM 638 O O . TYR A 1 82 ? -16.585 -5.102 22.840 1.00 84.56 82 TYR A O 1
ATOM 646 N N . LEU A 1 83 ? -16.107 -3.673 21.181 1.00 84.56 83 LEU A N 1
ATOM 647 C CA . LEU A 1 83 ? -14.656 -3.791 21.330 1.00 84.56 83 LEU A CA 1
ATOM 648 C C . LEU A 1 83 ? -14.172 -3.189 22.656 1.00 84.56 83 LEU A C 1
ATOM 650 O O . LEU A 1 83 ? -13.303 -3.774 23.295 1.00 84.56 83 LEU A O 1
ATOM 654 N N . THR A 1 84 ? -14.750 -2.066 23.086 1.00 87.56 84 THR A N 1
ATOM 655 C CA . THR A 1 84 ? -14.409 -1.401 24.356 1.00 87.56 84 THR A CA 1
ATOM 656 C C . THR A 1 84 ? -14.773 -2.280 25.552 1.00 87.56 84 THR A C 1
ATOM 658 O O . THR A 1 84 ? -13.917 -2.547 26.389 1.00 87.56 84 THR A O 1
ATOM 661 N N . ASP A 1 85 ? -15.980 -2.846 25.561 1.00 90.38 85 ASP A N 1
ATOM 662 C CA . ASP A 1 85 ? -16.448 -3.779 26.596 1.00 90.38 85 ASP A CA 1
ATOM 663 C C . ASP A 1 85 ? -15.602 -5.070 26.662 1.00 90.38 85 ASP A C 1
ATOM 665 O O . ASP A 1 85 ? -15.351 -5.637 27.726 1.00 90.38 85 ASP A O 1
ATOM 669 N N . ILE A 1 86 ? -15.103 -5.567 25.526 1.00 88.81 86 ILE A N 1
ATOM 670 C CA . ILE A 1 86 ? -14.146 -6.686 25.524 1.00 88.81 86 ILE A CA 1
ATOM 671 C C . ILE A 1 86 ? -12.786 -6.264 26.081 1.00 88.81 86 ILE A C 1
ATOM 673 O O . ILE A 1 86 ? -12.198 -7.024 26.848 1.00 88.81 86 ILE A O 1
ATOM 677 N N . MET A 1 87 ? -12.265 -5.100 25.695 1.00 87.44 87 MET A N 1
ATOM 678 C CA . MET A 1 87 ? -10.961 -4.626 26.167 1.00 87.44 87 MET A CA 1
ATOM 679 C C . MET A 1 87 ? -10.958 -4.389 27.682 1.00 87.44 87 MET A C 1
ATOM 681 O O . MET A 1 87 ? -10.034 -4.854 28.346 1.00 87.44 87 MET A O 1
ATOM 685 N N . GLU A 1 88 ? -12.011 -3.777 28.234 1.00 91.69 88 GLU A N 1
ATOM 686 C CA . GLU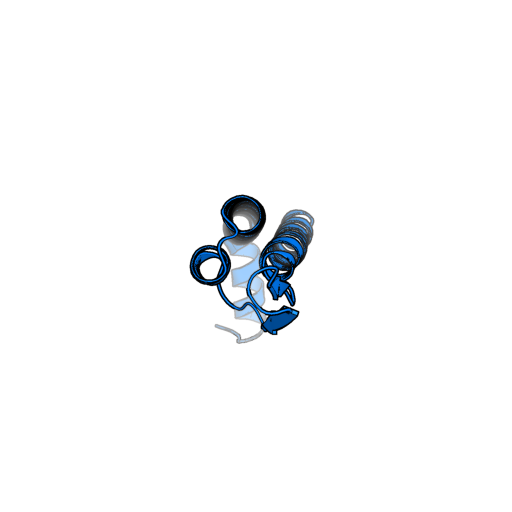 A 1 88 ? -12.180 -3.602 29.685 1.00 91.69 88 GLU A CA 1
ATOM 687 C C . GLU A 1 88 ? -12.250 -4.951 30.414 1.00 91.69 88 GLU A C 1
ATOM 689 O O . GLU A 1 88 ? -11.527 -5.178 31.381 1.00 91.69 88 GLU A O 1
ATOM 694 N N . ARG A 1 89 ? -13.042 -5.909 29.910 1.00 91.12 89 ARG A N 1
ATOM 695 C CA . ARG A 1 89 ? -13.139 -7.252 30.516 1.00 91.12 89 ARG A CA 1
ATOM 696 C C . ARG A 1 89 ? -11.831 -8.042 30.505 1.00 91.12 89 ARG A C 1
ATOM 698 O O . ARG A 1 89 ? -11.676 -8.953 31.314 1.00 91.12 89 ARG A O 1
ATOM 705 N N . ASN A 1 90 ? -10.917 -7.730 29.591 1.00 92.19 90 ASN A N 1
ATOM 706 C CA . ASN A 1 90 ? -9.618 -8.392 29.483 1.00 92.19 90 ASN A CA 1
ATOM 707 C C . ASN A 1 90 ? -8.468 -7.578 30.109 1.00 92.19 90 ASN A C 1
ATOM 709 O O . ASN A 1 90 ? -7.316 -7.971 29.933 1.00 92.19 90 ASN A O 1
ATOM 713 N N . ASN A 1 91 ? -8.745 -6.477 30.827 1.00 85.94 91 ASN A N 1
ATOM 714 C CA . ASN A 1 91 ? -7.727 -5.555 31.363 1.00 85.94 91 ASN A CA 1
ATOM 715 C C . ASN A 1 91 ? -6.712 -5.096 30.295 1.00 85.94 91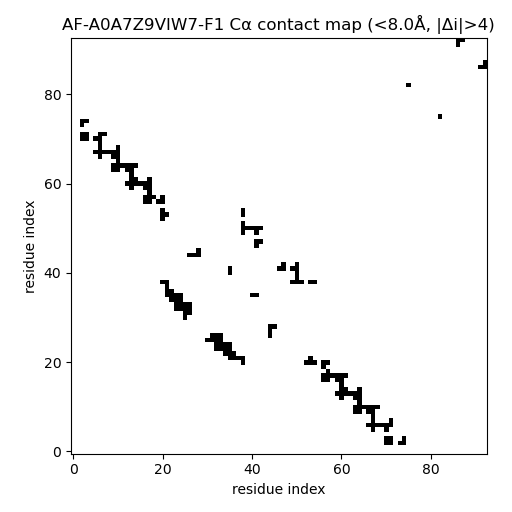 ASN A C 1
ATOM 717 O O . ASN A 1 91 ? -5.511 -4.999 30.550 1.00 85.94 91 ASN A O 1
ATOM 721 N N . LEU A 1 92 ? -7.191 -4.874 29.070 1.00 84.06 92 LEU A N 1
ATOM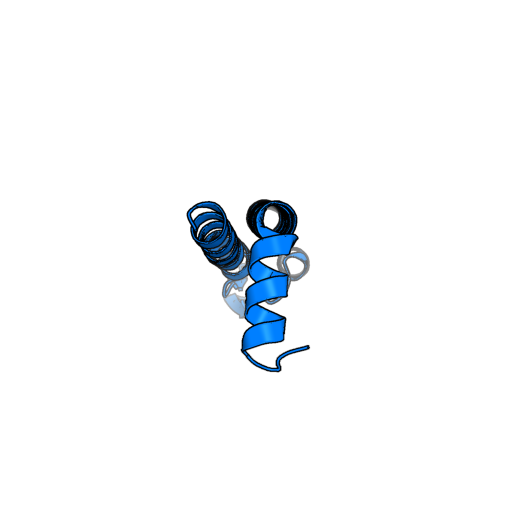 722 C CA . LEU A 1 92 ? -6.400 -4.315 27.968 1.00 84.06 92 LEU A CA 1
ATOM 723 C C . LEU A 1 92 ? -6.520 -2.781 27.888 1.00 84.06 92 LEU A C 1
ATOM 725 O O . LEU A 1 92 ? -5.851 -2.161 27.062 1.00 84.06 92 LEU A O 1
ATOM 729 N N . LEU A 1 93 ? -7.379 -2.204 28.733 1.00 70.31 93 LEU A N 1
ATOM 730 C CA . LEU A 1 93 ? -7.625 -0.783 28.975 1.00 70.31 93 LEU A CA 1
ATOM 731 C C . LEU A 1 93 ? -7.390 -0.503 30.462 1.00 70.31 93 LEU A C 1
ATOM 733 O O . LEU A 1 93 ? -6.811 0.565 30.758 1.00 70.31 93 LEU A O 1
#